Protein AF-A0A967GYX4-F1 (afdb_monomer_lite)

pLDDT: mean 85.72, std 14.95, range [30.59, 98.5]

Structure (mmCIF, N/CA/C/O backbone):
data_AF-A0A967GYX4-F1
#
_entry.id   AF-A0A967GYX4-F1
#
loop_
_atom_site.group_PDB
_atom_site.id
_atom_site.type_symbol
_atom_site.label_atom_id
_atom_site.label_alt_id
_atom_site.label_comp_id
_atom_site.label_asym_id
_atom_site.label_entity_id
_atom_site.label_seq_id
_atom_site.pdbx_PDB_ins_code
_atom_site.Cartn_x
_atom_site.Cartn_y
_atom_site.Cartn_z
_atom_site.occupancy
_atom_site.B_iso_or_equiv
_atom_site.auth_seq_id
_atom_site.auth_comp_id
_atom_site.auth_asym_id
_atom_site.auth_atom_id
_atom_site.pdbx_PDB_model_num
ATOM 1 N N . MET A 1 1 ? -7.259 -13.787 -12.737 1.00 62.53 1 MET A N 1
ATOM 2 C CA . MET A 1 1 ? -8.733 -13.722 -12.605 1.00 62.53 1 MET A CA 1
ATOM 3 C C . MET A 1 1 ? -9.130 -14.555 -11.386 1.00 62.53 1 MET A C 1
ATOM 5 O O . MET A 1 1 ? -9.395 -15.736 -11.535 1.00 62.53 1 MET A O 1
ATOM 9 N N . GLN A 1 2 ? -9.098 -13.981 -10.175 1.00 86.25 2 GLN A N 1
ATOM 10 C CA . GLN A 1 2 ? -9.304 -14.738 -8.919 1.00 86.25 2 GLN A CA 1
ATOM 11 C C . GLN A 1 2 ? -10.630 -14.433 -8.204 1.00 86.25 2 GLN A C 1
ATOM 13 O O . GLN A 1 2 ? -11.063 -15.224 -7.372 1.00 86.25 2 GLN A O 1
ATOM 18 N N . LEU A 1 3 ? -11.287 -13.314 -8.522 1.00 90.56 3 LEU A N 1
ATOM 19 C CA . LEU A 1 3 ? -12.489 -12.882 -7.803 1.00 90.56 3 LEU A CA 1
ATOM 20 C C . LEU A 1 3 ? -13.711 -13.795 -8.031 1.00 90.56 3 LEU A C 1
ATOM 22 O O . LEU A 1 3 ? -14.324 -14.167 -7.031 1.00 90.56 3 LEU A O 1
ATOM 26 N N . PRO A 1 4 ? -14.057 -14.222 -9.268 1.00 94.25 4 PRO A N 1
ATOM 27 C CA . PRO A 1 4 ? -15.225 -15.086 -9.461 1.00 94.25 4 PRO A CA 1
ATOM 28 C C . PRO A 1 4 ? -15.119 -16.441 -8.732 1.00 94.25 4 PRO A C 1
ATOM 30 O O . PRO A 1 4 ? -16.070 -16.798 -8.037 1.00 94.25 4 PRO A O 1
ATOM 33 N N . PRO A 1 5 ? -13.975 -17.164 -8.776 1.00 94.31 5 PRO A N 1
ATOM 34 C CA . PRO A 1 5 ? -13.808 -18.386 -7.986 1.00 94.31 5 PRO A CA 1
ATOM 35 C C . PRO A 1 5 ? -13.919 -18.171 -6.470 1.00 94.31 5 PRO A C 1
ATOM 37 O O . PRO A 1 5 ? -14.527 -18.988 -5.788 1.00 94.31 5 PRO A O 1
ATOM 40 N N . ALA A 1 6 ? -13.368 -17.077 -5.930 1.00 94.31 6 ALA A N 1
ATOM 41 C CA . ALA A 1 6 ? -13.443 -16.787 -4.497 1.00 94.31 6 ALA A CA 1
ATOM 42 C C . ALA A 1 6 ? -14.883 -16.489 -4.046 1.00 94.31 6 ALA A C 1
ATOM 44 O O . ALA A 1 6 ? -15.317 -16.980 -3.005 1.00 94.31 6 ALA A O 1
ATOM 45 N N . HIS A 1 7 ? -15.643 -15.747 -4.854 1.00 94.12 7 HIS A N 1
ATOM 46 C CA . HIS A 1 7 ? -17.044 -15.448 -4.569 1.00 94.12 7 HIS A CA 1
ATOM 47 C C . HIS A 1 7 ? -17.925 -16.706 -4.578 1.00 94.12 7 HIS A C 1
ATOM 49 O O . HIS A 1 7 ? -18.757 -16.877 -3.690 1.00 94.12 7 HIS A O 1
ATOM 55 N N . ALA A 1 8 ? -17.674 -17.642 -5.500 1.00 96.00 8 ALA A N 1
ATOM 56 C CA . ALA A 1 8 ? -18.405 -18.909 -5.581 1.00 96.00 8 ALA A CA 1
ATOM 57 C C . ALA A 1 8 ? -18.279 -19.791 -4.319 1.00 96.00 8 ALA A C 1
ATOM 59 O O . ALA A 1 8 ? -19.096 -20.685 -4.118 1.00 96.00 8 ALA A O 1
ATOM 60 N N . THR A 1 9 ? -17.289 -19.543 -3.452 1.00 96.88 9 THR A N 1
ATOM 61 C CA . THR A 1 9 ? -17.142 -20.274 -2.180 1.00 96.88 9 THR A CA 1
ATOM 62 C C . THR A 1 9 ? -18.158 -19.867 -1.108 1.00 96.88 9 THR A C 1
ATOM 64 O O . THR A 1 9 ? -18.281 -20.569 -0.109 1.00 96.88 9 THR A O 1
ATOM 67 N N . GLY A 1 10 ? -18.837 -18.722 -1.264 1.00 97.12 10 GLY A N 1
ATOM 68 C CA . GLY A 1 10 ? -19.744 -18.163 -0.254 1.00 97.12 10 GLY A CA 1
ATOM 69 C C . GLY A 1 10 ? -19.053 -17.532 0.965 1.00 97.12 10 GLY A C 1
ATOM 70 O O . GLY A 1 10 ? -19.734 -17.027 1.848 1.00 97.12 10 GLY A O 1
ATOM 71 N N . ASN A 1 11 ? -17.715 -17.522 1.014 1.00 96.75 11 ASN A N 1
ATOM 72 C CA . ASN A 1 11 ? -16.933 -16.961 2.125 1.00 96.75 11 ASN A CA 1
ATOM 73 C C . ASN A 1 11 ? -16.385 -15.547 1.839 1.00 96.75 11 ASN A C 1
ATOM 75 O O . ASN A 1 11 ? -15.505 -15.074 2.560 1.00 96.75 11 ASN A O 1
ATOM 79 N N . LEU A 1 12 ? -16.837 -14.898 0.761 1.00 96.00 12 LEU A N 1
ATOM 80 C CA . LEU A 1 12 ? -16.350 -13.590 0.321 1.00 96.00 12 LEU A CA 1
ATOM 81 C C . LEU A 1 12 ? -17.504 -12.602 0.157 1.00 96.00 12 LEU A C 1
ATOM 83 O O . LEU A 1 12 ? -18.286 -12.710 -0.791 1.00 96.00 12 LEU A O 1
ATOM 87 N N . ASP A 1 13 ? -17.487 -11.576 1.001 1.00 95.81 13 ASP A N 1
ATOM 88 C CA . ASP A 1 13 ? -18.273 -10.359 0.837 1.00 95.81 13 ASP A CA 1
ATOM 89 C C . ASP A 1 13 ? -17.396 -9.237 0.273 1.00 95.81 13 ASP A C 1
ATOM 91 O O . ASP A 1 13 ? -16.271 -9.011 0.728 1.00 95.81 13 ASP A O 1
ATOM 95 N N . ILE A 1 14 ? -17.919 -8.511 -0.717 1.00 95.81 14 ILE A N 1
ATOM 96 C CA . ILE A 1 14 ? -17.243 -7.360 -1.322 1.00 95.81 14 ILE A CA 1
ATOM 97 C C . ILE A 1 14 ? -18.074 -6.115 -1.048 1.00 95.81 14 ILE A C 1
ATOM 99 O O . ILE A 1 14 ? -19.216 -6.008 -1.489 1.00 95.81 14 ILE A O 1
ATOM 103 N N . VAL A 1 15 ? -17.467 -5.142 -0.370 1.00 96.00 15 VAL A N 1
ATOM 104 C CA . VAL A 1 15 ? -18.069 -3.828 -0.137 1.00 96.00 15 VAL A CA 1
ATOM 105 C C . VAL A 1 15 ? -17.349 -2.803 -1.006 1.00 96.00 15 VAL A C 1
ATOM 107 O O . VAL A 1 15 ? -16.169 -2.513 -0.813 1.00 96.00 15 VAL A O 1
ATOM 110 N N . VAL A 1 16 ? -18.063 -2.268 -1.992 1.00 97.00 16 VAL A N 1
ATOM 111 C CA . VAL A 1 16 ? -17.573 -1.203 -2.879 1.00 97.00 16 VAL A CA 1
ATOM 112 C C . VAL A 1 16 ? -17.870 0.169 -2.287 1.00 97.00 16 VAL A C 1
ATOM 114 O O . VAL A 1 16 ? -18.665 0.296 -1.362 1.00 97.00 16 VAL A O 1
ATOM 117 N N . ASN A 1 17 ? -17.223 1.214 -2.812 1.00 97.75 17 ASN A N 1
ATOM 118 C CA . ASN A 1 17 ? -17.342 2.587 -2.302 1.00 97.75 17 ASN A CA 1
ATOM 119 C C . ASN A 1 17 ? -16.952 2.748 -0.820 1.00 97.75 17 ASN A C 1
ATOM 121 O O . ASN A 1 17 ? -17.181 3.805 -0.244 1.00 97.75 17 ASN A O 1
ATOM 125 N N . ALA A 1 18 ? -16.298 1.752 -0.223 1.00 98.19 18 ALA A N 1
ATOM 126 C CA . ALA A 1 18 ? -15.795 1.794 1.140 1.00 98.19 18 ALA A CA 1
ATOM 127 C C . ALA A 1 18 ? -14.374 2.374 1.175 1.00 98.19 18 ALA A C 1
ATOM 129 O O . ALA A 1 18 ? -13.394 1.689 0.878 1.00 98.19 18 ALA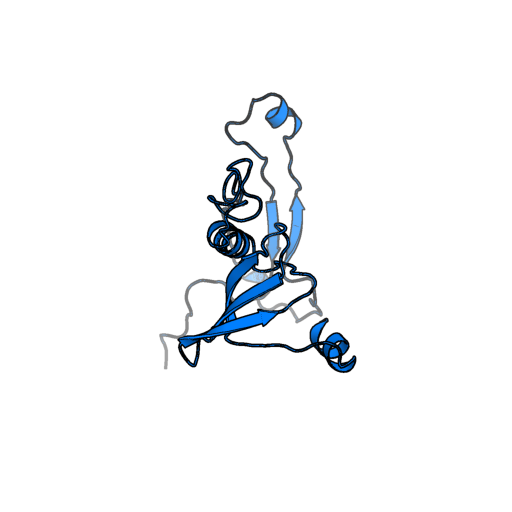 A O 1
ATOM 130 N N . HIS A 1 19 ? -14.238 3.648 1.542 1.00 97.94 19 HIS A N 1
ATOM 131 C CA . HIS A 1 19 ? -12.929 4.269 1.725 1.00 97.94 19 HIS A CA 1
ATOM 132 C C . HIS A 1 19 ? -12.404 3.975 3.134 1.00 97.94 19 HIS A C 1
ATOM 134 O O . HIS A 1 19 ? -12.752 4.667 4.092 1.00 97.94 19 HIS A O 1
ATOM 140 N N . ALA A 1 20 ? -11.573 2.939 3.272 1.00 98.19 20 ALA A N 1
ATOM 141 C CA . ALA A 1 20 ? -10.952 2.580 4.547 1.00 98.19 20 ALA A CA 1
ATOM 142 C C . ALA A 1 20 ? -10.168 3.767 5.139 1.00 98.19 20 ALA A C 1
ATOM 144 O O . ALA A 1 20 ? -9.274 4.327 4.499 1.00 98.19 20 ALA A O 1
ATOM 145 N N . ARG A 1 21 ? -10.506 4.159 6.371 1.00 98.00 21 ARG A N 1
ATOM 146 C CA . ARG A 1 21 ? -9.932 5.322 7.058 1.00 98.00 21 ARG A CA 1
ATOM 147 C C . ARG A 1 21 ? -8.841 4.912 8.041 1.00 98.00 21 ARG A C 1
ATOM 149 O O . ARG A 1 21 ? -7.761 5.502 7.999 1.00 98.00 21 ARG A O 1
ATOM 156 N N . GLU A 1 22 ? -9.129 3.925 8.888 1.00 97.94 22 GLU A N 1
ATOM 157 C CA . GLU A 1 22 ? -8.242 3.441 9.951 1.00 97.94 22 GLU A CA 1
ATOM 158 C C . GLU A 1 22 ? -8.562 1.993 10.359 1.00 97.94 22 GLU A C 1
ATOM 160 O O . GLU A 1 22 ? -9.685 1.506 10.210 1.00 97.94 22 GLU A O 1
ATOM 165 N N . VAL A 1 23 ? -7.560 1.313 10.908 1.00 98.50 23 VAL A N 1
ATOM 166 C CA . VAL A 1 23 ? -7.696 0.044 11.622 1.00 98.50 23 VAL A CA 1
ATOM 167 C C . VAL A 1 23 ? -8.044 0.348 13.075 1.00 98.50 23 VAL A C 1
ATOM 169 O O . VAL A 1 23 ? -7.353 1.111 13.748 1.00 98.50 23 VAL A O 1
ATOM 172 N N . ILE A 1 24 ? -9.097 -0.290 13.576 1.00 97.94 24 ILE A N 1
ATOM 173 C CA . ILE A 1 24 ? -9.559 -0.127 14.953 1.00 97.94 24 ILE A CA 1
ATOM 174 C C . ILE A 1 24 ? -8.710 -1.019 15.859 1.00 97.94 24 ILE A C 1
ATOM 176 O O . ILE A 1 24 ? -8.674 -2.241 15.684 1.00 97.94 24 ILE A O 1
ATOM 180 N N . ILE A 1 25 ? -8.053 -0.421 16.853 1.00 97.38 25 ILE A N 1
ATOM 181 C CA . ILE A 1 25 ? -7.161 -1.123 17.782 1.00 97.38 25 ILE A CA 1
ATOM 182 C C . ILE A 1 25 ? -7.824 -1.270 19.151 1.00 97.38 25 ILE A C 1
ATOM 184 O O . ILE A 1 25 ? -8.276 -0.292 19.744 1.00 97.38 25 ILE A O 1
ATOM 188 N N . GLY A 1 26 ? -7.871 -2.505 19.644 1.00 94.25 26 GLY A N 1
ATOM 189 C CA . GLY A 1 26 ? -8.370 -2.839 20.971 1.00 94.25 26 GLY A CA 1
ATOM 190 C C . GLY A 1 26 ? -7.406 -2.435 22.095 1.00 94.25 26 GLY A C 1
ATOM 191 O O . GLY A 1 26 ? -6.247 -2.090 21.844 1.00 94.25 26 GLY A O 1
ATOM 192 N N . PRO A 1 27 ? -7.857 -2.506 23.358 1.00 91.44 27 PRO A N 1
ATOM 193 C CA . PRO A 1 27 ? -7.046 -2.139 24.523 1.00 91.44 27 PRO A CA 1
ATOM 194 C C . PRO A 1 27 ? -5.809 -3.032 24.716 1.00 91.44 27 PRO A C 1
ATOM 196 O O . PRO A 1 27 ? -4.819 -2.595 25.294 1.00 91.44 27 PRO A O 1
ATOM 199 N N . ASP A 1 28 ? -5.825 -4.258 24.190 1.00 92.06 28 ASP A N 1
ATOM 200 C CA . ASP A 1 28 ? -4.684 -5.184 24.182 1.00 92.06 28 ASP A CA 1
ATOM 201 C C . ASP A 1 28 ? -3.648 -4.863 23.079 1.00 92.06 28 ASP A C 1
ATOM 203 O O . ASP A 1 28 ? -2.586 -5.488 22.990 1.00 92.06 28 ASP A O 1
ATOM 207 N N . GLY A 1 29 ? -3.930 -3.862 22.240 1.00 91.75 29 GLY A N 1
ATOM 208 C CA . GLY A 1 29 ? -3.103 -3.469 21.106 1.00 91.75 29 GLY A CA 1
ATOM 209 C C . GLY A 1 29 ? -3.312 -4.321 19.854 1.00 91.75 29 GLY A C 1
ATOM 210 O O . GLY A 1 29 ? -2.523 -4.189 18.919 1.00 91.75 29 GLY A O 1
ATOM 211 N N . ARG A 1 30 ? -4.335 -5.185 19.808 1.00 95.44 30 ARG A N 1
ATOM 212 C CA . ARG A 1 30 ? -4.665 -5.979 18.616 1.00 95.44 30 ARG A CA 1
ATOM 213 C C . ARG A 1 30 ? -5.664 -5.263 17.714 1.00 95.44 30 ARG A C 1
ATOM 215 O O . ARG A 1 30 ? -6.501 -4.490 18.174 1.00 95.44 30 ARG A O 1
ATOM 222 N N . ALA A 1 31 ? -5.593 -5.541 16.414 1.00 97.31 31 ALA A N 1
ATOM 223 C CA . ALA A 1 31 ? -6.608 -5.093 15.468 1.00 97.31 31 ALA A CA 1
ATOM 224 C C . ALA A 1 31 ? -7.941 -5.806 15.744 1.00 97.31 31 ALA A C 1
ATOM 226 O O . ALA A 1 31 ? -7.973 -7.018 15.936 1.00 97.31 31 ALA A O 1
ATOM 227 N N . THR A 1 32 ? -9.031 -5.045 15.752 1.00 97.75 32 THR A N 1
ATOM 228 C CA . THR A 1 32 ? -10.394 -5.538 16.038 1.00 97.75 32 THR A CA 1
ATOM 229 C C . THR A 1 32 ? -11.378 -5.251 14.907 1.00 97.75 32 THR A C 1
ATOM 231 O O . THR A 1 32 ? -12.524 -5.706 14.937 1.00 97.75 32 THR A O 1
ATOM 234 N N . GLY A 1 33 ? -10.948 -4.496 13.897 1.00 98.19 33 GLY A N 1
ATOM 235 C CA . GLY A 1 33 ? -11.786 -4.111 12.777 1.00 98.19 33 GLY A CA 1
ATOM 236 C C . GLY A 1 33 ? -11.197 -2.980 11.948 1.00 98.19 33 GLY A C 1
ATOM 237 O O . GLY A 1 33 ? -10.056 -2.565 12.152 1.00 98.19 33 GLY A O 1
ATOM 238 N N . VAL A 1 34 ? -12.008 -2.471 11.030 1.00 98.50 34 VAL A N 1
ATOM 239 C CA . VAL A 1 34 ? -11.700 -1.329 10.165 1.00 98.50 34 VAL A CA 1
ATOM 240 C C . VAL A 1 34 ? -12.862 -0.347 10.232 1.00 98.50 34 VAL A C 1
ATOM 242 O O . VAL A 1 34 ? -14.026 -0.753 10.231 1.00 98.50 34 VAL A O 1
ATOM 245 N N . LEU A 1 35 ? -12.540 0.940 10.286 1.00 98.31 35 LEU A N 1
ATOM 246 C CA . LEU A 1 35 ? -13.488 2.023 10.067 1.00 98.31 35 LEU A CA 1
ATOM 247 C C . LEU A 1 35 ? -13.310 2.535 8.638 1.00 98.31 35 LEU A C 1
ATOM 249 O O . LEU A 1 35 ? -12.187 2.820 8.211 1.00 98.31 35 LEU A O 1
ATOM 253 N N . TYR A 1 36 ? -14.404 2.647 7.892 1.00 98.44 36 TYR A N 1
ATOM 254 C CA . TYR A 1 36 ? -14.404 3.182 6.534 1.00 98.44 36 TYR A CA 1
ATOM 255 C C . TYR A 1 36 ? -15.478 4.256 6.362 1.00 98.44 36 TYR A C 1
ATOM 257 O O . TYR A 1 36 ? -16.446 4.309 7.115 1.00 98.44 36 TYR A O 1
ATOM 265 N N . ILE A 1 37 ? -15.289 5.117 5.365 1.00 98.44 37 ILE A N 1
ATOM 266 C CA . ILE A 1 37 ? -16.294 6.085 4.924 1.00 98.44 37 ILE A CA 1
ATOM 267 C C . ILE A 1 37 ? -16.969 5.529 3.676 1.00 98.44 37 ILE A C 1
ATOM 269 O O . ILE A 1 37 ? -16.295 5.275 2.673 1.00 98.44 37 ILE A O 1
ATOM 273 N N . ASP A 1 38 ? -18.281 5.338 3.723 1.00 98.19 38 ASP A N 1
ATOM 274 C CA . ASP A 1 38 ? -19.070 5.042 2.531 1.00 98.19 38 ASP A CA 1
ATOM 275 C C . ASP A 1 38 ? -19.065 6.286 1.631 1.00 98.19 38 ASP A C 1
ATOM 277 O O . ASP A 1 38 ? -19.536 7.356 2.011 1.00 98.19 38 ASP A O 1
ATOM 281 N N . LYS A 1 39 ? -18.504 6.179 0.426 1.00 98.06 39 LYS A N 1
ATOM 282 C CA . LYS A 1 39 ? -18.361 7.307 -0.505 1.00 98.06 39 LYS A CA 1
ATOM 283 C C . LYS A 1 39 ? -19.687 7.762 -1.117 1.00 98.06 39 LYS A C 1
ATOM 285 O O . LYS A 1 39 ? -19.752 8.887 -1.609 1.00 98.06 39 LYS A O 1
ATOM 290 N N . THR A 1 40 ? -20.717 6.923 -1.099 1.00 98.00 40 THR A N 1
ATOM 291 C CA . THR A 1 40 ? -22.056 7.246 -1.592 1.00 98.00 40 THR A CA 1
ATOM 292 C C . THR A 1 40 ? -22.843 7.999 -0.527 1.00 98.00 40 THR A C 1
ATOM 294 O O . THR A 1 40 ? -23.392 9.064 -0.806 1.00 98.00 40 THR A O 1
ATOM 297 N N . THR A 1 41 ? -22.871 7.484 0.704 1.00 97.94 41 THR A N 1
ATOM 298 C CA . THR A 1 41 ? -23.672 8.072 1.795 1.00 97.94 41 THR A CA 1
ATOM 299 C C . THR A 1 41 ? -22.907 9.084 2.649 1.00 97.94 41 THR A C 1
ATOM 301 O O . THR A 1 41 ? -23.524 9.862 3.376 1.00 97.94 41 THR A O 1
ATOM 304 N N . ARG A 1 42 ? -21.571 9.095 2.553 1.00 97.06 42 ARG A N 1
ATOM 305 C CA . ARG A 1 42 ? -20.622 9.856 3.389 1.00 97.06 42 ARG A CA 1
ATOM 306 C C . ARG A 1 42 ? -20.659 9.496 4.876 1.00 97.06 42 ARG A C 1
ATOM 308 O O . ARG A 1 42 ? -20.143 10.253 5.695 1.00 97.06 42 ARG A O 1
ATOM 315 N N . LYS A 1 43 ? -21.264 8.362 5.233 1.00 98.06 43 LYS A N 1
ATOM 316 C CA . LYS A 1 43 ? -21.344 7.888 6.618 1.00 98.06 43 LYS A CA 1
ATOM 317 C C . LYS A 1 43 ? -20.118 7.070 6.999 1.00 98.06 43 LYS A C 1
ATOM 319 O O . LYS A 1 43 ? -19.474 6.460 6.146 1.00 98.06 43 LYS A O 1
ATOM 324 N N . GLU A 1 44 ? -19.809 7.075 8.292 1.00 97.94 44 GLU A N 1
ATOM 325 C CA . GLU A 1 44 ? -18.803 6.183 8.858 1.00 97.94 44 GLU A CA 1
ATOM 326 C C . GLU A 1 44 ? -19.420 4.827 9.166 1.00 97.94 44 GLU A C 1
ATOM 328 O O . GLU A 1 44 ? -20.456 4.743 9.823 1.00 97.94 44 GLU A O 1
ATOM 333 N N . GLU A 1 45 ? -18.729 3.776 8.759 1.00 98.12 45 GLU A N 1
ATOM 334 C CA . GLU A 1 45 ? -19.128 2.398 8.983 1.00 98.12 45 GLU A CA 1
ATOM 335 C C . GLU A 1 45 ? -17.979 1.632 9.640 1.00 98.12 45 GLU A C 1
ATOM 337 O O . GLU A 1 45 ? -16.795 1.900 9.402 1.00 98.12 45 GLU A O 1
ATOM 342 N N . ARG A 1 46 ? -18.322 0.670 10.503 1.00 98.00 46 ARG A N 1
ATOM 343 C CA . ARG A 1 46 ? -17.348 -0.128 11.260 1.00 98.00 46 ARG A CA 1
ATOM 344 C C . ARG A 1 46 ? -17.557 -1.607 11.000 1.00 98.00 46 ARG A C 1
ATOM 346 O O . ARG A 1 46 ? -18.608 -2.156 11.316 1.00 98.00 46 ARG A O 1
ATOM 353 N N . VAL A 1 47 ? -16.511 -2.270 10.523 1.00 97.69 47 VAL A N 1
ATOM 354 C CA . VAL A 1 47 ? -16.505 -3.719 10.304 1.00 97.69 47 VAL A CA 1
ATOM 355 C C . VAL A 1 47 ? -15.617 -4.362 11.353 1.00 97.69 47 VAL A C 1
ATOM 357 O O . VAL A 1 47 ? -14.430 -4.053 11.437 1.00 97.69 47 VAL A O 1
ATOM 360 N N . LYS A 1 48 ? -16.188 -5.256 12.163 1.00 98.06 48 LYS A N 1
ATOM 361 C CA . LYS A 1 48 ? -15.424 -6.053 13.129 1.00 98.06 48 LYS A CA 1
ATOM 362 C C . LYS A 1 48 ? -14.728 -7.200 12.412 1.00 98.06 48 LYS A C 1
ATOM 364 O O . LYS A 1 48 ? -15.328 -7.854 11.565 1.00 98.06 48 LYS A O 1
ATOM 369 N N . ALA A 1 49 ? -13.491 -7.478 12.796 1.00 97.25 49 ALA A N 1
ATOM 370 C CA . ALA A 1 49 ? -12.722 -8.574 12.230 1.00 97.25 49 ALA A CA 1
ATOM 371 C C . ALA A 1 49 ? -11.802 -9.198 13.282 1.00 97.25 49 ALA A C 1
ATOM 373 O O . ALA A 1 49 ? -11.304 -8.515 14.176 1.00 97.25 49 ALA A O 1
ATOM 374 N N . LYS A 1 50 ? -11.559 -10.507 13.158 1.00 97.12 50 LYS A N 1
ATOM 375 C CA . LYS A 1 50 ? -10.577 -11.230 13.989 1.00 97.12 50 LYS A CA 1
ATOM 376 C C . LYS A 1 50 ? -9.135 -10.980 13.532 1.00 97.12 50 LYS A C 1
ATOM 378 O O . LYS A 1 50 ? -8.208 -11.117 14.320 1.00 97.12 50 LYS A O 1
AT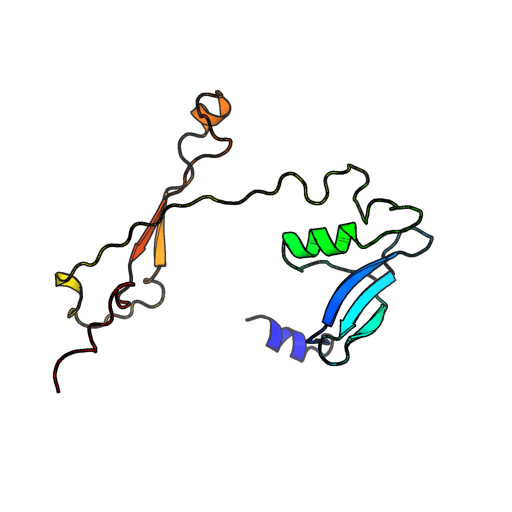OM 383 N N . ALA A 1 51 ? -8.962 -10.638 12.259 1.00 97.00 51 ALA A N 1
ATOM 384 C CA . ALA A 1 51 ? -7.697 -10.284 11.636 1.00 97.00 51 ALA A CA 1
ATOM 385 C C . ALA A 1 51 ? -7.956 -9.225 10.558 1.00 97.00 51 ALA A C 1
ATOM 387 O O . ALA A 1 51 ? -9.023 -9.215 9.946 1.00 97.00 51 ALA A O 1
ATOM 388 N N . VAL A 1 52 ? -6.982 -8.345 10.327 1.00 97.94 52 VAL A N 1
ATOM 389 C CA . VAL A 1 52 ? -7.049 -7.293 9.306 1.00 97.94 52 VAL A CA 1
ATOM 390 C C . VAL A 1 52 ? -5.796 -7.378 8.445 1.00 97.94 52 VAL A C 1
ATOM 392 O O . VAL A 1 52 ? -4.686 -7.384 8.972 1.00 97.94 52 VAL A O 1
ATOM 395 N N . VAL A 1 53 ? -5.982 -7.426 7.126 1.00 97.94 53 VAL A N 1
ATOM 396 C CA . VAL A 1 53 ? -4.903 -7.389 6.134 1.00 97.94 53 VAL A CA 1
ATOM 397 C C . VAL A 1 53 ? -5.037 -6.091 5.344 1.00 97.94 53 VAL A C 1
ATOM 399 O O . VAL A 1 53 ? -6.067 -5.854 4.716 1.00 97.94 53 VAL A O 1
ATOM 402 N N . LEU A 1 54 ? -4.010 -5.241 5.381 1.00 97.75 54 LEU A N 1
ATOM 403 C CA . LEU A 1 54 ? -3.962 -4.025 4.570 1.00 97.75 54 LEU A CA 1
ATOM 404 C C . LEU A 1 54 ? -3.320 -4.340 3.218 1.00 97.75 54 LEU A C 1
ATOM 406 O O . LEU A 1 54 ? -2.135 -4.649 3.143 1.00 97.75 54 LEU A O 1
ATOM 410 N N . ALA A 1 55 ? -4.118 -4.246 2.156 1.00 96.94 55 ALA A N 1
ATOM 411 C CA . ALA A 1 55 ? -3.697 -4.439 0.769 1.00 96.94 55 ALA A CA 1
ATOM 412 C C . ALA A 1 55 ? -4.127 -3.236 -0.092 1.00 96.94 55 ALA A C 1
ATOM 414 O O . ALA A 1 55 ? -4.716 -3.391 -1.157 1.00 96.94 55 ALA A O 1
ATOM 415 N N . ALA A 1 56 ? -3.887 -2.019 0.406 1.00 96.50 56 ALA A N 1
ATOM 416 C CA . ALA A 1 56 ? -4.450 -0.787 -0.151 1.00 96.50 56 ALA A CA 1
ATOM 417 C C . ALA A 1 56 ? -3.538 -0.073 -1.169 1.00 96.50 56 ALA A C 1
ATOM 419 O O . ALA A 1 56 ? -3.844 1.045 -1.553 1.00 96.50 56 ALA A O 1
ATOM 420 N N . SER A 1 57 ? -2.441 -0.696 -1.623 1.00 95.62 57 SER A N 1
ATOM 421 C CA . SER A 1 57 ? -1.268 -0.035 -2.238 1.00 95.62 57 SER A CA 1
ATOM 422 C C . SER A 1 57 ? -0.348 0.642 -1.210 1.00 95.62 57 SER A C 1
ATOM 424 O O . SER A 1 57 ? -0.694 0.768 -0.033 1.00 95.62 57 SER A O 1
ATOM 426 N N . SER A 1 58 ? 0.856 1.029 -1.642 1.00 93.69 58 SER A N 1
ATOM 427 C CA . SER A 1 58 ? 1.939 1.547 -0.796 1.00 93.69 58 SER A CA 1
ATOM 428 C C . SER A 1 58 ? 1.538 2.824 -0.050 1.00 93.69 58 SER A C 1
ATOM 430 O O . SER A 1 58 ? 1.593 2.859 1.180 1.00 93.69 58 SER A O 1
ATOM 432 N N . GLY A 1 59 ? 1.074 3.848 -0.771 1.00 95.94 59 GLY A N 1
ATOM 433 C CA . GLY A 1 59 ? 0.699 5.142 -0.188 1.00 95.94 59 GLY A CA 1
ATOM 434 C C . GLY A 1 59 ? -0.506 5.060 0.753 1.00 95.94 59 GLY A C 1
ATOM 435 O O . GLY A 1 59 ? -0.462 5.553 1.879 1.00 95.94 59 GLY A O 1
ATOM 436 N N . GLU A 1 60 ? -1.571 4.382 0.334 1.00 97.81 60 GLU A N 1
ATOM 437 C CA . GLU A 1 60 ? -2.801 4.300 1.129 1.00 97.81 60 GLU A CA 1
ATOM 438 C C . GLU A 1 60 ? -2.654 3.391 2.351 1.00 97.81 60 GLU A C 1
ATOM 440 O O . GLU A 1 60 ? -3.200 3.701 3.409 1.00 97.81 60 GLU A O 1
ATOM 445 N N . THR A 1 61 ? -1.864 2.315 2.265 1.00 98.19 61 THR A N 1
ATOM 446 C CA . THR A 1 61 ? -1.532 1.502 3.447 1.00 98.19 61 THR A CA 1
ATOM 447 C C . THR A 1 61 ? -0.811 2.351 4.492 1.00 98.19 61 THR A C 1
ATOM 449 O O . THR A 1 61 ? -1.195 2.333 5.661 1.00 98.19 61 THR A O 1
ATOM 452 N N . VAL A 1 62 ? 0.169 3.162 4.072 1.00 98.00 62 VAL A N 1
ATOM 453 C CA . VAL A 1 62 ? 0.862 4.117 4.951 1.00 98.00 62 VAL A CA 1
ATOM 454 C C . VAL A 1 62 ? -0.124 5.110 5.569 1.00 98.00 62 VAL A C 1
ATOM 456 O O . VAL A 1 62 ? -0.118 5.284 6.788 1.00 98.00 62 VAL A O 1
ATOM 459 N N . ARG A 1 63 ? -1.009 5.721 4.769 1.00 98.06 63 ARG A N 1
ATOM 460 C CA . ARG A 1 63 ? -2.031 6.658 5.264 1.00 98.06 63 ARG A CA 1
ATOM 461 C C . ARG A 1 63 ? -2.922 6.012 6.326 1.00 98.06 63 ARG A C 1
ATOM 463 O O . ARG A 1 63 ? -3.120 6.591 7.392 1.00 98.06 63 ARG A O 1
ATOM 470 N N . ILE A 1 64 ? -3.447 4.817 6.054 1.00 98.50 64 ILE A N 1
ATOM 471 C CA . ILE A 1 64 ? -4.298 4.073 6.990 1.00 98.50 64 ILE A CA 1
ATOM 472 C C . ILE A 1 64 ? -3.527 3.779 8.278 1.00 98.50 64 ILE A C 1
ATOM 474 O O . ILE A 1 64 ? -4.039 4.050 9.363 1.00 98.50 64 ILE A O 1
ATOM 478 N N . MET A 1 65 ? -2.290 3.284 8.192 1.00 98.25 65 MET A N 1
ATOM 479 C CA . MET A 1 65 ? -1.466 2.990 9.369 1.00 98.25 65 MET A CA 1
ATOM 480 C C . MET A 1 65 ? -1.199 4.235 10.222 1.00 98.25 65 MET A C 1
ATOM 482 O O . MET A 1 65 ? -1.374 4.185 11.438 1.00 98.25 65 MET A O 1
ATOM 486 N N . LEU A 1 66 ? -0.844 5.365 9.603 1.00 98.19 66 LEU A N 1
ATOM 487 C CA . LEU A 1 66 ? -0.583 6.626 10.310 1.00 98.19 66 LEU A CA 1
ATOM 488 C C . LEU A 1 66 ? -1.845 7.228 10.949 1.00 98.19 66 LEU A C 1
ATOM 490 O O . LEU A 1 66 ? -1.762 7.834 12.020 1.00 98.19 66 LEU A O 1
ATOM 494 N N . ASN A 1 67 ? -3.010 7.028 10.329 1.00 98.06 67 ASN A N 1
ATOM 495 C CA . ASN A 1 67 ? -4.302 7.418 10.895 1.00 98.06 67 ASN A CA 1
ATOM 496 C C . ASN A 1 67 ? -4.738 6.511 12.057 1.00 98.06 67 ASN A C 1
ATOM 498 O O . ASN A 1 67 ? -5.433 6.968 12.958 1.00 98.06 67 ASN A O 1
ATOM 502 N N . SER A 1 68 ? -4.308 5.246 12.063 1.00 98.19 68 SER A N 1
ATOM 503 C CA . SER A 1 68 ? -4.712 4.227 13.041 1.00 98.19 68 SER A CA 1
ATOM 504 C C . SER A 1 68 ? -3.995 4.407 14.380 1.00 98.19 68 SER A C 1
ATOM 506 O O . SER A 1 68 ? -2.999 3.738 14.662 1.00 98.19 68 SER A O 1
ATOM 508 N N . LYS A 1 69 ? -4.480 5.332 15.211 1.00 96.19 69 LYS A N 1
ATOM 509 C CA . LYS A 1 69 ? -3.869 5.674 16.504 1.00 96.19 69 LYS A CA 1
ATOM 510 C C . LYS A 1 69 ? -4.571 5.005 17.682 1.00 96.19 69 LYS A C 1
ATOM 512 O O . LYS A 1 69 ? -5.776 4.782 17.676 1.00 96.19 69 LYS A O 1
ATOM 517 N N . SER A 1 70 ? -3.806 4.718 18.729 1.00 94.50 70 SER A N 1
ATOM 518 C CA . SER A 1 70 ? -4.319 4.241 20.019 1.00 94.50 70 SER A CA 1
ATOM 519 C C . SER A 1 70 ? -3.374 4.649 21.148 1.00 94.50 70 SER A C 1
ATOM 521 O O . SER A 1 70 ? -2.293 5.172 20.885 1.00 94.50 70 SER A O 1
ATOM 523 N N . GLY A 1 71 ? -3.731 4.363 22.405 1.00 92.19 71 GLY A N 1
ATOM 524 C CA . GLY A 1 71 ? -2.828 4.603 23.540 1.00 92.19 71 GLY A CA 1
ATOM 525 C C . GLY A 1 71 ? -1.465 3.908 23.392 1.00 92.19 71 GLY A C 1
ATOM 526 O O . GLY A 1 71 ? -0.448 4.460 23.796 1.00 92.19 71 GLY A O 1
ATOM 527 N N . ARG A 1 72 ? -1.423 2.733 22.744 1.00 92.25 72 ARG A N 1
ATOM 528 C CA . ARG A 1 72 ? -0.177 2.000 22.448 1.00 92.25 72 ARG A CA 1
ATOM 529 C C . ARG A 1 72 ? 0.532 2.503 21.186 1.00 92.25 72 ARG A C 1
ATOM 531 O O . ARG A 1 72 ? 1.741 2.338 21.055 1.00 92.25 72 ARG A O 1
ATOM 538 N N . PHE A 1 73 ? -0.212 3.100 20.259 1.00 95.62 73 PHE A N 1
ATOM 539 C CA . PHE A 1 73 ? 0.277 3.569 18.963 1.00 95.62 73 PHE A CA 1
ATOM 540 C C . PHE A 1 73 ? -0.056 5.058 18.755 1.00 95.62 73 PHE A C 1
ATOM 542 O O . PHE A 1 73 ? -0.824 5.394 17.850 1.00 95.62 73 PHE A O 1
ATOM 549 N N . PRO A 1 74 ? 0.491 5.981 19.571 1.00 95.06 74 PRO A N 1
ATOM 550 C CA . PRO A 1 74 ? 0.135 7.405 19.500 1.00 95.06 74 PRO A CA 1
ATOM 551 C C . PRO A 1 74 ? 0.515 8.050 18.156 1.00 95.06 74 PRO A C 1
ATOM 553 O O . PRO A 1 74 ? -0.135 8.992 17.700 1.00 95.06 74 PRO A O 1
ATOM 556 N N . ASN A 1 75 ? 1.529 7.495 17.485 1.00 97.06 75 ASN A N 1
ATOM 557 C CA . ASN A 1 75 ? 2.060 7.977 16.208 1.00 97.06 75 ASN A CA 1
ATOM 558 C C . ASN A 1 75 ? 1.625 7.117 15.006 1.00 97.06 75 ASN A C 1
ATOM 560 O O . ASN A 1 75 ? 2.240 7.200 13.943 1.00 97.06 75 ASN A O 1
ATOM 564 N N . GLY A 1 76 ? 0.588 6.292 15.172 1.00 97.25 76 GLY A N 1
ATOM 565 C CA . GLY A 1 76 ? 0.078 5.385 14.144 1.00 97.25 76 GLY A CA 1
ATOM 566 C C . GLY A 1 76 ? 0.500 3.929 14.349 1.00 97.25 76 GLY A C 1
ATOM 567 O O . GLY A 1 76 ? 1.519 3.624 14.981 1.00 97.25 76 GLY A O 1
ATOM 568 N N . LEU A 1 77 ? -0.313 3.019 13.820 1.00 97.38 77 LEU A N 1
ATOM 569 C CA . LEU A 1 77 ? -0.161 1.576 13.949 1.00 97.38 77 LEU A CA 1
ATOM 570 C C . LEU A 1 77 ? 1.184 1.116 13.381 1.00 97.38 77 LEU A C 1
ATOM 572 O O . LEU A 1 77 ? 1.561 1.486 12.273 1.00 97.38 77 LEU A O 1
ATOM 576 N N . ALA A 1 78 ? 1.889 0.288 14.157 1.00 95.00 78 ALA A N 1
ATOM 577 C CA . ALA A 1 78 ? 3.217 -0.240 13.836 1.00 95.00 78 ALA A CA 1
ATOM 578 C C . ALA A 1 78 ? 4.285 0.832 13.519 1.00 95.00 78 ALA A C 1
ATOM 580 O O . ALA A 1 78 ? 5.324 0.520 12.945 1.00 95.00 78 ALA A O 1
ATOM 581 N N . ASN A 1 79 ? 4.075 2.081 13.950 1.00 97.25 79 ASN A N 1
ATOM 582 C CA . ASN A 1 79 ? 5.016 3.181 13.745 1.00 97.25 79 ASN A CA 1
ATOM 583 C C . ASN A 1 79 ? 5.928 3.439 14.959 1.00 97.25 79 ASN A C 1
ATOM 585 O O . ASN A 1 79 ? 6.294 4.578 15.243 1.00 97.25 79 ASN A O 1
ATOM 589 N N . SER A 1 80 ? 6.296 2.398 15.712 1.00 95.56 80 SER A N 1
ATOM 590 C CA . SER A 1 80 ? 7.194 2.542 16.870 1.00 95.56 80 SER A CA 1
ATOM 591 C C . SER A 1 80 ? 8.612 2.965 16.474 1.00 95.56 80 SER A C 1
ATOM 593 O O . SER A 1 80 ? 9.281 3.641 17.245 1.00 95.56 80 SER A O 1
ATOM 595 N N . SER A 1 81 ? 9.058 2.602 15.268 1.00 96.69 81 SER A N 1
ATOM 596 C CA . SER A 1 81 ? 10.349 3.010 14.704 1.00 96.69 81 SER A CA 1
ATOM 597 C C . SER A 1 81 ? 10.327 4.400 14.058 1.00 96.69 81 SER A C 1
ATOM 599 O O . SER A 1 81 ? 11.378 4.911 13.683 1.00 96.69 81 SER A O 1
ATOM 601 N N . GLY A 1 82 ? 9.147 5.004 13.873 1.00 96.94 82 GLY A N 1
ATOM 602 C CA . GLY A 1 82 ? 8.990 6.255 13.123 1.00 96.94 82 GLY A CA 1
ATOM 603 C C . GLY A 1 82 ? 9.193 6.121 11.607 1.00 96.94 82 GLY A C 1
ATOM 604 O O . GLY A 1 82 ? 9.257 7.136 10.911 1.00 96.94 82 GLY A O 1
ATOM 605 N N . LEU A 1 83 ? 9.314 4.894 11.085 1.00 97.50 83 LEU A N 1
ATOM 606 C CA . LEU A 1 83 ? 9.655 4.643 9.681 1.00 97.50 83 LEU A CA 1
ATOM 607 C C . LEU A 1 83 ? 8.446 4.471 8.756 1.00 97.50 83 LEU A C 1
ATOM 609 O O . LEU A 1 83 ? 8.626 4.392 7.541 1.00 97.50 83 LEU A O 1
ATOM 613 N N . VAL A 1 84 ? 7.219 4.410 9.279 1.00 97.75 84 VAL A N 1
ATOM 614 C CA . VAL A 1 84 ? 6.027 4.284 8.428 1.00 97.75 84 VAL A CA 1
ATOM 615 C C . VAL A 1 84 ? 5.928 5.516 7.521 1.00 97.75 84 VAL A C 1
ATOM 617 O O . VAL A 1 84 ? 5.916 6.652 7.991 1.00 97.75 84 VAL A O 1
ATOM 620 N N . GLY A 1 85 ? 5.888 5.287 6.205 1.00 96.12 85 GLY A N 1
ATOM 621 C CA . GLY A 1 85 ? 5.908 6.352 5.195 1.00 96.12 85 GLY A CA 1
ATOM 622 C C . GLY A 1 85 ? 7.286 6.958 4.913 1.00 96.12 85 GLY A C 1
ATOM 623 O O . GLY A 1 85 ? 7.372 7.976 4.229 1.00 96.12 85 GLY A O 1
ATOM 624 N N . LYS A 1 86 ? 8.367 6.367 5.431 1.00 96.00 86 LYS A N 1
ATOM 625 C CA . LYS A 1 86 ? 9.753 6.740 5.118 1.00 96.00 86 LYS A CA 1
ATOM 626 C C . LYS A 1 86 ? 10.367 5.746 4.135 1.00 96.00 86 LYS A C 1
ATOM 628 O O . LYS A 1 86 ? 9.860 4.641 3.965 1.00 96.00 86 LYS A O 1
ATOM 633 N N . TYR A 1 87 ? 11.464 6.159 3.497 1.00 92.8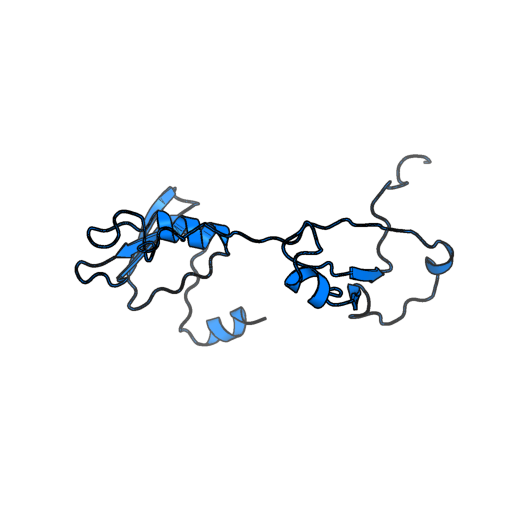8 87 TYR A N 1
ATOM 634 C CA . TYR A 1 87 ? 12.191 5.358 2.502 1.00 92.88 87 TYR A CA 1
ATOM 635 C C . TYR A 1 87 ? 11.310 4.894 1.336 1.00 92.88 87 TYR A C 1
ATOM 637 O O . TYR A 1 87 ? 11.446 3.774 0.843 1.00 92.88 87 TYR A O 1
ATOM 645 N N . ILE A 1 88 ? 10.392 5.767 0.905 1.00 89.88 88 ILE A N 1
ATOM 646 C CA . ILE A 1 88 ? 9.621 5.551 -0.318 1.00 89.88 88 ILE A CA 1
ATOM 647 C C . ILE A 1 88 ? 10.613 5.465 -1.476 1.00 89.88 88 ILE A C 1
ATOM 649 O O . ILE A 1 88 ? 11.513 6.296 -1.599 1.00 89.88 88 ILE A O 1
ATOM 653 N N . MET A 1 89 ? 10.447 4.438 -2.296 1.00 87.75 89 MET A N 1
ATOM 654 C CA . MET A 1 89 ? 11.241 4.215 -3.492 1.00 87.75 89 MET A CA 1
ATOM 655 C C . MET A 1 89 ? 10.301 4.127 -4.679 1.00 87.75 89 MET A C 1
ATOM 657 O O . MET A 1 89 ? 9.239 3.512 -4.589 1.00 87.75 89 MET A O 1
ATOM 661 N N . ASP A 1 90 ? 10.740 4.716 -5.777 1.00 85.75 90 ASP A N 1
ATOM 662 C CA . ASP A 1 90 ? 10.118 4.598 -7.082 1.00 85.75 90 ASP A CA 1
ATOM 663 C C . ASP A 1 90 ? 11.221 4.439 -8.131 1.00 85.75 90 ASP A C 1
ATOM 665 O O . ASP A 1 90 ? 12.403 4.665 -7.842 1.00 85.75 90 ASP A O 1
ATOM 669 N N . THR A 1 91 ? 10.844 4.034 -9.337 1.00 82.44 91 THR A N 1
ATOM 670 C CA . THR A 1 91 ? 11.748 4.020 -10.484 1.00 82.44 91 THR A CA 1
ATOM 671 C C . THR A 1 91 ? 11.524 5.292 -11.282 1.00 82.44 91 THR A C 1
ATOM 673 O O . THR A 1 91 ? 10.457 5.499 -11.849 1.00 82.44 91 THR A O 1
ATOM 676 N N . VAL A 1 92 ? 12.542 6.146 -11.348 1.00 81.88 92 VAL A N 1
ATOM 677 C CA . VAL A 1 92 ? 12.544 7.253 -12.306 1.00 81.88 92 VAL A CA 1
ATOM 678 C C . VAL A 1 92 ? 12.917 6.707 -13.680 1.00 81.88 92 VAL A C 1
ATOM 680 O O . VAL A 1 92 ? 13.869 5.938 -13.807 1.00 81.88 92 VAL A O 1
ATOM 683 N N . GLY A 1 93 ? 12.150 7.080 -14.699 1.00 80.88 93 GLY A N 1
ATOM 684 C CA . GLY A 1 93 ? 12.312 6.565 -16.053 1.00 80.88 93 GLY A CA 1
ATOM 685 C C . GLY A 1 93 ? 12.294 7.675 -17.091 1.00 80.88 93 GLY A C 1
ATOM 686 O O . GLY A 1 93 ? 11.716 8.741 -16.881 1.00 80.88 93 GLY A O 1
ATOM 687 N N . VAL A 1 94 ? 12.926 7.393 -18.224 1.00 84.06 94 VAL A N 1
ATOM 688 C CA . VAL A 1 94 ? 12.764 8.134 -19.472 1.00 84.06 94 VAL A CA 1
ATOM 689 C C . VAL A 1 94 ? 12.241 7.157 -20.513 1.00 84.06 94 VAL A C 1
ATOM 691 O O . VAL A 1 94 ? 12.655 5.998 -20.539 1.00 84.06 94 VAL A O 1
ATOM 694 N N . GLU A 1 95 ? 11.335 7.625 -21.357 1.00 84.62 95 GLU A N 1
ATOM 695 C CA . GLU A 1 95 ? 10.776 6.844 -22.453 1.00 84.62 95 GLU A CA 1
ATOM 696 C C . GLU A 1 95 ? 11.174 7.489 -23.782 1.00 84.62 95 GLU A C 1
ATOM 698 O O . GLU A 1 95 ? 11.130 8.713 -23.931 1.00 84.62 95 GLU A O 1
ATOM 703 N N . LEU A 1 96 ? 11.591 6.656 -24.736 1.00 85.12 96 LEU A N 1
ATOM 704 C CA . LEU A 1 96 ? 11.833 7.044 -26.119 1.00 85.12 96 LEU A CA 1
ATOM 705 C C . LEU A 1 96 ? 11.007 6.123 -27.012 1.00 85.12 96 LEU A C 1
ATOM 707 O O . LEU A 1 96 ? 11.217 4.912 -27.019 1.00 85.12 96 LEU A O 1
ATOM 711 N N . GLU A 1 97 ? 10.104 6.709 -27.790 1.00 83.75 97 GLU A N 1
ATOM 712 C CA . GLU A 1 97 ? 9.307 5.994 -28.784 1.00 83.75 97 GLU A CA 1
ATOM 713 C C . GLU A 1 97 ? 9.800 6.320 -30.204 1.00 83.75 97 GLU A C 1
ATOM 715 O O . GLU A 1 97 ? 10.310 7.411 -30.473 1.00 83.75 97 GLU A O 1
ATOM 720 N N . GLY A 1 98 ? 9.629 5.375 -31.132 1.00 84.38 98 GLY A N 1
ATOM 721 C CA . GLY A 1 98 ? 9.938 5.553 -32.550 1.00 84.38 98 GLY A CA 1
ATOM 722 C C . GLY A 1 98 ? 8.941 4.819 -33.447 1.00 84.38 98 GLY A C 1
ATOM 723 O O . GLY A 1 98 ? 8.472 3.734 -33.110 1.00 84.38 98 GLY A O 1
ATOM 724 N N . GLN A 1 99 ? 8.625 5.412 -34.600 1.00 86.00 99 GLN A N 1
ATOM 725 C CA . GLN A 1 99 ? 7.761 4.826 -35.628 1.00 86.00 99 GLN A CA 1
ATOM 726 C C . GLN A 1 99 ? 8.618 4.280 -36.773 1.00 86.00 99 GLN A C 1
ATOM 728 O O . GLN A 1 99 ? 9.529 4.957 -37.249 1.00 86.00 99 GLN A O 1
ATOM 733 N N . ILE A 1 100 ? 8.308 3.067 -37.237 1.00 84.75 100 ILE A N 1
ATOM 734 C CA . ILE A 1 100 ? 8.985 2.426 -38.372 1.00 84.75 100 ILE A CA 1
ATOM 735 C C . ILE A 1 100 ? 7.949 2.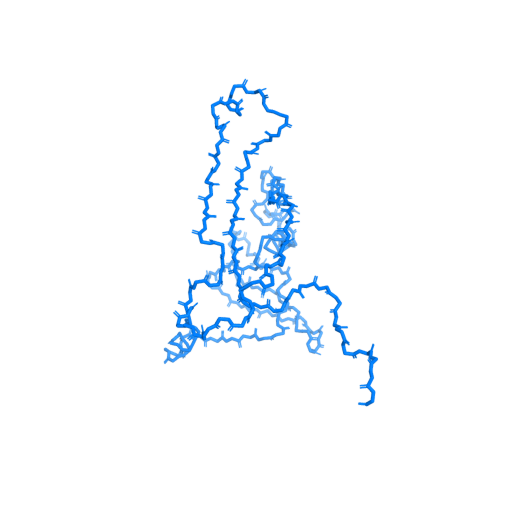201 -39.487 1.00 84.75 100 ILE A C 1
ATOM 737 O O . ILE A 1 100 ? 7.298 1.153 -39.494 1.00 84.75 100 ILE A O 1
ATOM 741 N N . PRO A 1 101 ? 7.799 3.135 -40.452 1.00 84.94 101 PRO A N 1
ATOM 742 C CA . PRO A 1 101 ? 6.752 3.062 -41.479 1.00 84.94 101 PRO A CA 1
ATOM 743 C C . PRO A 1 101 ? 6.760 1.778 -42.315 1.00 84.94 101 PRO A C 1
ATOM 745 O O . PRO A 1 101 ? 5.716 1.278 -42.727 1.00 84.94 101 PRO A O 1
ATOM 748 N N . ALA A 1 102 ? 7.941 1.186 -42.519 1.00 83.38 102 ALA A N 1
ATOM 749 C CA . ALA A 1 102 ? 8.091 -0.070 -43.252 1.00 83.38 102 ALA A CA 1
ATOM 750 C C . ALA A 1 102 ? 7.359 -1.268 -42.604 1.00 83.38 102 ALA A C 1
ATOM 752 O O . ALA A 1 102 ? 7.159 -2.280 -43.271 1.00 83.38 102 ALA A O 1
ATOM 753 N N . LEU A 1 103 ? 6.960 -1.172 -41.328 1.00 79.38 103 LEU A N 1
ATOM 754 C CA . LEU A 1 103 ? 6.307 -2.249 -40.574 1.00 79.38 103 LEU A CA 1
ATOM 755 C C . LEU A 1 103 ? 4.784 -2.070 -40.419 1.00 79.38 103 LEU A C 1
ATOM 757 O O . LEU A 1 103 ? 4.137 -2.916 -39.807 1.00 79.38 103 LEU A O 1
ATOM 761 N N . GLU A 1 104 ? 4.189 -1.008 -40.969 1.00 79.88 104 GLU A N 1
ATOM 762 C CA . GLU A 1 104 ? 2.777 -0.655 -40.727 1.00 79.88 104 GLU A CA 1
ATOM 763 C C . GLU A 1 104 ? 1.769 -1.544 -41.467 1.00 79.88 104 GLU A C 1
ATOM 765 O O . GLU A 1 104 ? 0.698 -1.833 -40.940 1.00 79.88 104 GLU A O 1
ATOM 770 N N . ASN A 1 105 ? 2.117 -2.016 -42.668 1.00 80.69 105 ASN A N 1
ATOM 771 C CA . ASN A 1 105 ? 1.208 -2.745 -43.567 1.00 80.69 105 ASN A CA 1
ATOM 772 C C . ASN A 1 105 ? 1.584 -4.223 -43.746 1.00 80.69 105 ASN A C 1
ATOM 774 O O . ASN A 1 105 ? 1.226 -4.854 -44.741 1.00 80.69 105 ASN A O 1
ATOM 778 N N . ILE A 1 106 ? 2.340 -4.783 -42.802 1.00 79.75 106 ILE A N 1
ATOM 779 C CA . ILE A 1 106 ? 2.693 -6.204 -42.837 1.00 79.75 106 ILE A CA 1
ATOM 780 C C . ILE A 1 106 ? 1.482 -7.056 -42.411 1.00 79.75 106 ILE A C 1
ATOM 782 O O . ILE A 1 106 ? 0.728 -6.635 -41.525 1.00 79.75 106 ILE A O 1
ATOM 786 N N . PRO A 1 107 ? 1.285 -8.259 -42.986 1.00 81.50 107 PRO A N 1
ATOM 787 C CA . PRO A 1 107 ? 0.169 -9.128 -42.627 1.00 81.50 107 PRO A CA 1
ATOM 788 C C . PRO A 1 107 ? 0.040 -9.328 -41.106 1.00 81.50 107 PRO A C 1
ATOM 790 O O . PRO A 1 107 ? 1.057 -9.417 -40.400 1.00 81.50 107 PRO A O 1
ATOM 793 N N . PRO A 1 108 ? -1.188 -9.361 -40.559 1.00 73.38 108 PRO A N 1
ATOM 794 C CA . PRO A 1 108 ? -1.392 -9.628 -39.144 1.00 73.38 108 PRO A CA 1
ATOM 795 C C . PRO A 1 108 ? -0.916 -11.047 -38.823 1.00 73.38 108 PRO A C 1
ATOM 797 O O . PRO A 1 108 ? -1.337 -12.017 -39.452 1.00 73.38 108 PRO A O 1
ATOM 800 N N . HIS A 1 109 ? -0.033 -11.156 -37.837 1.00 72.75 109 HIS A N 1
ATOM 801 C CA . HIS A 1 109 ? 0.352 -12.427 -37.237 1.00 72.75 109 HIS A CA 1
ATOM 802 C C . HIS A 1 109 ? -0.293 -12.542 -35.855 1.00 72.75 109 HIS A C 1
ATOM 804 O O . HIS A 1 109 ? -0.809 -11.562 -35.312 1.00 72.75 109 HIS A O 1
ATOM 810 N N . ASN A 1 110 ? -0.308 -13.750 -35.294 1.00 74.75 110 ASN A N 1
ATOM 811 C CA . ASN A 1 110 ? -0.754 -13.942 -33.922 1.00 74.75 110 ASN A CA 1
ATOM 812 C C . ASN A 1 110 ? 0.332 -13.430 -32.963 1.00 74.75 110 ASN A C 1
ATOM 814 O O . ASN A 1 110 ? 1.220 -14.180 -32.574 1.00 74.75 110 ASN A O 1
ATOM 818 N N . GLU A 1 111 ? 0.261 -12.142 -32.640 1.00 67.38 111 GLU A N 1
ATOM 819 C CA . GLU A 1 111 ? 1.194 -11.434 -31.753 1.00 67.38 111 GLU A CA 1
ATOM 820 C C . GLU A 1 111 ? 0.680 -11.395 -30.298 1.00 67.38 111 GLU A C 1
ATOM 822 O O . GLU A 1 111 ? 1.040 -10.494 -29.532 1.00 67.38 111 GLU A O 1
ATOM 827 N N . ASP A 1 112 ? -0.219 -12.313 -29.916 1.00 56.91 112 ASP A N 1
ATOM 828 C CA . ASP A 1 112 ? -0.742 -12.389 -28.550 1.00 56.91 112 ASP A CA 1
ATOM 829 C C . ASP A 1 112 ? 0.412 -12.662 -27.575 1.00 56.91 112 ASP A C 1
ATOM 831 O O . ASP A 1 112 ? 1.067 -13.704 -27.618 1.00 56.91 112 ASP A O 1
ATOM 835 N N . GLY A 1 113 ? 0.716 -11.665 -26.744 1.00 59.09 113 GLY A N 1
ATOM 836 C CA . GLY A 1 113 ? 1.879 -11.676 -25.861 1.00 59.09 113 GLY A CA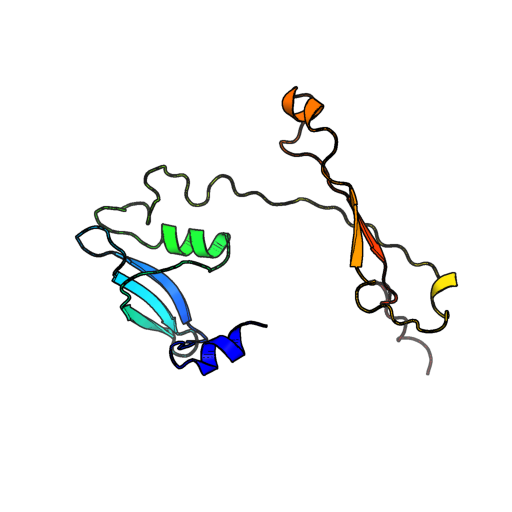 1
ATOM 837 C C . GLY A 1 113 ? 3.214 -11.275 -26.499 1.00 59.09 113 GLY A C 1
ATOM 838 O O . GLY A 1 113 ? 4.222 -11.468 -25.837 1.00 59.09 113 GLY A O 1
ATOM 839 N N . ALA A 1 114 ? 3.251 -10.722 -27.719 1.00 59.53 114 ALA A N 1
ATOM 840 C CA . ALA A 1 114 ? 4.464 -10.155 -28.339 1.00 59.53 114 ALA A CA 1
ATOM 841 C C . ALA A 1 114 ? 4.490 -8.609 -28.346 1.00 59.53 114 ALA A C 1
ATOM 843 O O . ALA A 1 114 ? 5.487 -7.987 -28.711 1.00 59.53 114 ALA A O 1
ATOM 844 N N . GLY A 1 115 ? 3.381 -7.972 -27.953 1.00 58.19 115 GLY A N 1
ATOM 845 C CA . GLY A 1 115 ? 3.266 -6.522 -27.810 1.00 58.19 115 GLY A CA 1
ATOM 846 C C . GLY A 1 115 ? 3.592 -6.065 -26.390 1.00 58.19 115 GLY A C 1
ATOM 847 O O . GLY A 1 115 ? 2.680 -5.930 -25.574 1.00 58.19 115 GLY A O 1
ATOM 848 N N . GLY A 1 116 ? 4.863 -5.808 -26.093 1.00 61.91 116 GLY A N 1
ATOM 849 C CA . GLY A 1 116 ? 5.297 -5.383 -24.761 1.00 61.91 116 GLY A CA 1
ATOM 850 C C . GLY A 1 116 ? 6.812 -5.282 -24.601 1.00 61.91 116 GLY A C 1
ATOM 851 O O . GLY A 1 116 ? 7.560 -5.427 -25.566 1.00 61.91 116 GLY A O 1
ATOM 852 N N . ASN A 1 117 ? 7.254 -5.031 -23.368 1.00 61.72 117 ASN A N 1
ATOM 853 C CA . ASN A 1 117 ? 8.662 -4.936 -22.973 1.00 61.72 117 ASN A CA 1
ATOM 854 C C . ASN A 1 117 ? 9.297 -6.336 -22.875 1.00 61.72 117 ASN A C 1
ATOM 856 O O . ASN A 1 117 ? 9.452 -6.889 -21.789 1.00 61.72 117 ASN A O 1
ATOM 860 N N . HIS A 1 118 ? 9.602 -6.951 -24.020 1.00 63.31 118 HIS A N 1
ATOM 861 C CA . HIS A 1 118 ? 10.096 -8.336 -24.092 1.00 63.31 118 HIS A CA 1
ATOM 862 C C . HIS A 1 118 ? 11.611 -8.469 -23.939 1.00 63.31 118 HIS A C 1
ATOM 864 O O . HIS A 1 118 ? 12.118 -9.582 -23.794 1.00 63.31 118 HIS A O 1
ATOM 870 N N . VAL A 1 119 ? 12.339 -7.353 -23.943 1.00 73.12 119 VAL A N 1
ATOM 871 C CA . VAL A 1 119 ? 13.767 -7.333 -23.639 1.00 73.12 119 VAL A CA 1
ATOM 872 C C . VAL A 1 119 ? 13.971 -6.535 -22.363 1.00 73.12 119 VAL A C 1
ATOM 874 O O . VAL A 1 119 ? 13.726 -5.331 -22.325 1.00 73.12 119 VAL A O 1
ATOM 877 N N . TYR A 1 120 ? 14.429 -7.230 -21.326 1.00 76.56 120 TYR A N 1
ATOM 878 C CA . TYR A 1 120 ? 14.794 -6.649 -20.043 1.00 76.56 120 TYR A CA 1
ATOM 879 C C . TYR A 1 120 ? 16.305 -6.761 -19.865 1.00 76.56 120 TYR A C 1
ATOM 881 O O . TYR A 1 120 ? 16.845 -7.863 -19.743 1.00 76.56 120 TYR A O 1
ATOM 889 N N . ALA A 1 121 ? 16.989 -5.621 -19.847 1.00 81.88 121 ALA A N 1
ATOM 890 C CA . ALA A 1 121 ? 18.355 -5.548 -19.354 1.00 81.88 121 ALA A CA 1
ATOM 891 C C . ALA A 1 121 ? 18.290 -5.302 -17.835 1.00 81.88 121 ALA A C 1
ATOM 893 O O . ALA A 1 121 ? 17.942 -4.188 -17.424 1.00 81.88 121 ALA A O 1
ATOM 894 N N . PRO A 1 122 ? 18.584 -6.316 -16.991 1.00 76.00 122 PRO A N 1
ATOM 895 C CA . PRO A 1 122 ? 18.583 -6.151 -15.543 1.00 76.00 122 PRO A CA 1
ATOM 896 C C . PRO A 1 122 ? 19.677 -5.180 -15.121 1.00 76.00 122 PRO A C 1
ATOM 898 O O . PRO A 1 122 ? 20.632 -4.964 -15.860 1.00 76.00 122 PRO A O 1
ATOM 901 N N . TRP A 1 123 ? 19.582 -4.678 -13.893 1.00 78.69 123 TRP A N 1
ATOM 902 C CA . TRP A 1 123 ? 20.585 -3.800 -13.299 1.00 78.69 123 TRP A CA 1
ATOM 903 C C . TRP A 1 123 ? 22.022 -4.260 -13.563 1.00 78.69 123 TRP A C 1
ATOM 905 O O . TRP A 1 123 ? 22.478 -5.275 -13.030 1.00 78.69 123 TRP A O 1
ATOM 915 N N . TRP A 1 124 ? 22.751 -3.469 -14.345 1.00 74.50 124 TRP A N 1
ATOM 916 C CA . TRP A 1 124 ? 24.198 -3.575 -14.478 1.00 74.50 124 TRP A CA 1
ATOM 917 C C . TRP A 1 124 ? 24.856 -2.468 -13.633 1.00 74.50 124 TRP A C 1
ATOM 919 O O . TRP A 1 124 ? 24.210 -1.482 -13.290 1.00 74.50 124 TRP A O 1
ATOM 929 N N . LEU A 1 125 ? 26.127 -2.641 -13.248 1.00 81.62 125 LEU A N 1
ATOM 930 C CA . LEU A 1 125 ? 26.902 -1.753 -12.348 1.00 81.62 125 LEU A CA 1
ATOM 931 C C . LEU A 1 125 ? 26.707 -1.926 -10.825 1.00 81.62 125 LEU A C 1
ATOM 933 O O . LEU A 1 125 ? 27.013 -1.025 -10.043 1.00 81.62 125 LEU A O 1
ATOM 937 N N . TYR A 1 126 ? 26.245 -3.092 -10.357 1.00 81.12 126 TYR A N 1
ATOM 938 C CA . TYR A 1 126 ? 26.112 -3.349 -8.911 1.00 81.12 126 TYR A CA 1
ATOM 939 C C . TYR A 1 126 ? 27.443 -3.225 -8.140 1.00 81.12 126 TYR A C 1
ATOM 941 O O . TYR A 1 126 ? 27.465 -2.756 -7.004 1.00 81.12 126 TYR A O 1
ATOM 949 N N . LYS A 1 127 ? 28.576 -3.603 -8.749 1.00 85.44 127 LYS A N 1
ATOM 950 C CA . LYS A 1 127 ? 29.897 -3.509 -8.099 1.00 85.44 127 LYS A CA 1
ATOM 951 C C . LYS A 1 127 ? 30.334 -2.055 -7.918 1.00 85.44 127 LYS A C 1
ATOM 953 O O . LYS A 1 127 ? 30.901 -1.703 -6.891 1.00 85.44 127 LYS A O 1
ATOM 958 N N . GLU A 1 128 ? 30.061 -1.216 -8.905 1.00 86.50 128 GLU A N 1
ATOM 959 C CA . GLU A 1 128 ? 30.350 0.212 -8.915 1.00 86.50 128 GLU A CA 1
ATOM 960 C C . GLU A 1 128 ? 29.445 0.957 -7.929 1.00 86.50 128 GLU A C 1
ATOM 962 O O . GLU A 1 128 ? 29.929 1.823 -7.202 1.00 86.50 128 GLU A O 1
ATOM 967 N N . GLN A 1 129 ? 28.171 0.562 -7.837 1.00 84.31 129 GLN A N 1
ATOM 968 C CA . GLN A 1 129 ? 27.237 1.043 -6.819 1.00 84.31 129 GLN A CA 1
ATOM 969 C C . GLN A 1 129 ? 27.724 0.691 -5.404 1.00 84.31 129 GLN A C 1
ATOM 971 O O . GLN A 1 129 ? 27.838 1.580 -4.562 1.00 84.31 129 GLN A O 1
ATOM 976 N N . LEU A 1 130 ? 28.075 -0.576 -5.146 1.00 83.62 130 LEU A N 1
ATOM 977 C CA . LEU A 1 130 ? 28.642 -1.014 -3.862 1.00 83.62 130 LEU A CA 1
ATOM 978 C C . LEU A 1 130 ? 29.939 -0.278 -3.504 1.00 83.62 130 LEU A C 1
ATOM 980 O O . LEU A 1 130 ? 30.185 0.007 -2.336 1.00 83.62 130 LEU A O 1
ATOM 984 N N . ALA A 1 131 ? 30.766 0.029 -4.503 1.00 89.62 131 ALA A N 1
ATOM 985 C CA . ALA A 1 131 ? 32.008 0.773 -4.329 1.00 89.62 131 ALA A CA 1
ATOM 986 C C . ALA A 1 131 ? 31.801 2.295 -4.177 1.00 89.62 131 ALA A C 1
ATOM 988 O O . ALA A 1 131 ? 32.789 3.025 -4.133 1.00 89.62 131 ALA A O 1
ATOM 989 N N . GLY A 1 132 ? 30.553 2.783 -4.135 1.00 87.81 132 GLY A N 1
ATOM 990 C CA . GLY A 1 132 ? 30.235 4.207 -3.986 1.00 87.81 132 GLY A CA 1
ATOM 991 C C . GLY A 1 132 ? 30.646 5.067 -5.185 1.00 87.81 132 GLY A C 1
ATOM 992 O O . GLY A 1 132 ? 30.874 6.262 -5.029 1.00 87.81 132 GLY A O 1
ATOM 993 N N . LYS A 1 133 ? 30.789 4.466 -6.374 1.00 89.00 133 LYS A N 1
ATOM 994 C CA . LYS A 1 133 ? 31.243 5.152 -7.598 1.00 89.00 133 LYS A CA 1
ATOM 995 C C . LYS A 1 133 ? 30.109 5.775 -8.413 1.00 89.00 133 LYS A C 1
ATOM 997 O O . LYS A 1 133 ? 30.387 6.442 -9.404 1.00 89.00 133 LYS A O 1
ATOM 1002 N N . LEU A 1 134 ? 28.858 5.520 -8.035 1.00 84.88 134 LEU A N 1
ATOM 1003 C CA . LEU A 1 134 ? 27.666 6.073 -8.675 1.00 84.88 134 LEU A CA 1
ATOM 1004 C C . LEU A 1 134 ? 27.052 7.133 -7.755 1.00 84.88 134 LEU A C 1
ATOM 1006 O O . LEU A 1 134 ? 27.062 6.982 -6.535 1.00 84.88 134 LEU A O 1
ATOM 1010 N N . ASP A 1 135 ? 26.502 8.187 -8.342 1.00 84.38 135 ASP A N 1
ATOM 1011 C CA . ASP A 1 135 ? 25.817 9.292 -7.662 1.00 84.38 135 ASP A CA 1
ATOM 1012 C C . ASP A 1 135 ? 24.360 8.964 -7.286 1.00 84.38 135 ASP A C 1
ATOM 1014 O O . ASP A 1 135 ? 23.678 9.759 -6.639 1.00 84.38 135 ASP A O 1
ATOM 1018 N N . PHE A 1 136 ? 23.888 7.768 -7.639 1.00 78.44 136 PHE A N 1
ATOM 1019 C CA . PHE A 1 136 ? 22.542 7.282 -7.357 1.00 78.44 136 PHE A CA 1
ATOM 1020 C C . PHE A 1 136 ? 22.547 5.950 -6.596 1.00 78.44 136 PHE A C 1
ATOM 1022 O O . PHE A 1 136 ? 23.431 5.102 -6.727 1.00 78.44 136 PHE A O 1
ATOM 1029 N N . ALA A 1 137 ? 21.497 5.748 -5.797 1.00 70.69 137 ALA A N 1
ATOM 1030 C CA . ALA A 1 137 ? 21.405 4.632 -4.862 1.00 70.69 137 ALA A CA 1
ATOM 1031 C C . ALA A 1 137 ? 21.073 3.279 -5.510 1.00 70.69 137 ALA A C 1
ATOM 1033 O O . ALA A 1 137 ? 21.211 2.266 -4.833 1.00 70.69 137 ALA A O 1
ATOM 1034 N N . ARG A 1 138 ? 20.606 3.220 -6.767 1.00 68.69 138 ARG A N 1
ATOM 1035 C CA . ARG A 1 138 ? 20.263 1.972 -7.485 1.00 68.69 138 ARG A CA 1
ATOM 1036 C C . ARG A 1 138 ? 20.538 2.098 -8.984 1.00 68.69 138 ARG A C 1
ATOM 1038 O O . ARG A 1 138 ? 20.304 3.158 -9.541 1.00 68.69 138 ARG A O 1
ATOM 1045 N N . GLY A 1 139 ? 21.017 1.019 -9.608 1.00 73.44 139 GLY A N 1
ATOM 1046 C CA . GLY A 1 139 ? 21.332 0.963 -11.042 1.00 73.44 139 GLY A CA 1
ATOM 1047 C C . GLY A 1 139 ? 20.132 1.167 -11.973 1.00 73.44 139 GLY A C 1
ATOM 1048 O O . GLY A 1 139 ? 18.982 1.202 -11.540 1.00 73.44 139 GLY A O 1
ATOM 1049 N N . TYR A 1 140 ? 20.420 1.255 -13.269 1.00 77.69 140 TYR A N 1
ATOM 1050 C CA . TYR A 1 140 ? 19.422 1.389 -14.331 1.00 77.69 140 TYR A CA 1
ATOM 1051 C C . TYR A 1 140 ? 18.941 0.021 -14.808 1.00 77.69 140 TYR A C 1
ATOM 1053 O O . TYR A 1 140 ? 19.727 -0.923 -14.853 1.00 77.69 140 TYR A O 1
ATOM 1061 N N . HIS A 1 141 ? 17.671 -0.085 -15.195 1.00 80.44 141 HIS A N 1
ATOM 1062 C CA . HIS A 1 141 ? 17.215 -1.151 -16.086 1.00 80.44 141 HIS A CA 1
ATOM 1063 C C . HIS A 1 141 ? 16.743 -0.528 -17.396 1.00 80.44 141 HIS A C 1
ATOM 1065 O O . HIS A 1 141 ? 16.327 0.631 -17.422 1.00 80.44 141 HIS A O 1
ATOM 1071 N N . ILE A 1 142 ? 16.818 -1.300 -18.476 1.00 84.12 142 ILE A N 1
ATOM 1072 C CA . ILE A 1 142 ? 16.240 -0.915 -19.762 1.00 84.12 142 ILE A CA 1
ATOM 1073 C C . ILE A 1 142 ? 15.201 -1.956 -20.122 1.00 84.12 142 ILE A C 1
ATOM 1075 O O . ILE A 1 142 ? 15.480 -3.157 -20.141 1.00 84.12 142 ILE A O 1
ATOM 1079 N N . GLU A 1 143 ? 14.018 -1.455 -20.429 1.00 83.50 143 GLU A N 1
ATOM 1080 C CA . GLU A 1 143 ? 12.932 -2.213 -21.010 1.00 83.50 143 GLU A CA 1
ATOM 1081 C C . GLU A 1 143 ? 12.782 -1.767 -22.459 1.00 83.50 143 GLU A C 1
ATOM 1083 O O . GLU A 1 143 ? 12.623 -0.579 -22.733 1.00 83.50 143 GLU A O 1
ATOM 1088 N N . LEU A 1 144 ? 12.882 -2.714 -23.393 1.00 80.19 144 LEU A N 1
ATOM 1089 C CA . LEU A 1 144 ? 12.584 -2.454 -24.796 1.00 80.19 144 LEU A CA 1
ATOM 1090 C C . LEU A 1 144 ? 11.342 -3.228 -25.188 1.00 80.19 144 LEU A C 1
ATOM 1092 O O . LEU A 1 144 ? 11.250 -4.444 -24.976 1.00 80.19 144 LEU A O 1
ATOM 1096 N N . GLY A 1 145 ? 10.415 -2.509 -25.802 1.00 77.75 145 GLY A N 1
ATOM 1097 C CA . GLY A 1 145 ? 9.186 -3.064 -26.315 1.00 77.75 145 GLY A CA 1
ATOM 1098 C C . GLY A 1 145 ? 8.792 -2.443 -27.638 1.00 77.75 145 GLY A C 1
ATOM 1099 O O . GLY A 1 145 ? 9.242 -1.365 -28.017 1.00 77.75 145 GLY A O 1
ATOM 1100 N N . GLY A 1 146 ? 7.946 -3.167 -28.354 1.00 77.12 146 GLY A N 1
ATOM 1101 C CA . GLY A 1 146 ? 7.372 -2.729 -29.612 1.00 77.12 146 GLY A CA 1
ATOM 1102 C C . GLY A 1 146 ? 5.949 -3.245 -29.724 1.00 77.12 146 GLY A C 1
ATOM 1103 O O . GLY A 1 146 ? 5.588 -4.271 -29.149 1.00 77.12 146 GLY A O 1
ATOM 1104 N N . THR A 1 147 ? 5.110 -2.517 -30.444 1.00 72.62 147 THR A N 1
ATOM 1105 C CA . THR A 1 147 ? 3.740 -2.937 -30.729 1.00 72.62 147 THR A CA 1
ATOM 1106 C C . THR A 1 147 ? 3.291 -2.350 -32.061 1.00 72.62 147 THR A C 1
ATOM 1108 O O . THR A 1 147 ? 3.833 -1.345 -32.510 1.00 72.62 147 THR A O 1
ATOM 1111 N N . ARG A 1 148 ? 2.271 -2.947 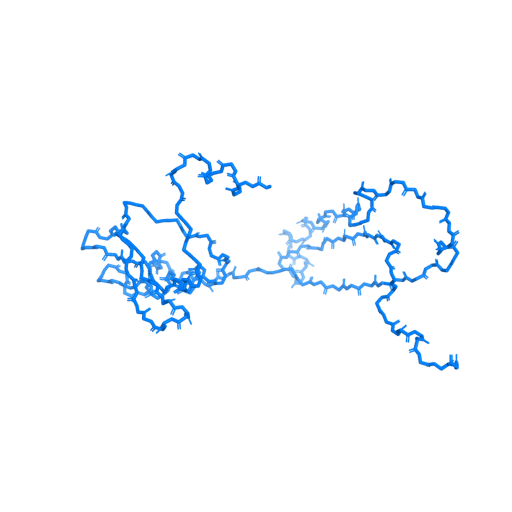-32.687 1.00 73.12 148 ARG A N 1
ATOM 1112 C CA . ARG A 1 148 ? 1.622 -2.403 -33.894 1.00 73.12 148 ARG A CA 1
ATOM 1113 C C . ARG A 1 148 ? 0.528 -1.375 -33.567 1.00 73.12 148 ARG A C 1
ATOM 1115 O O . ARG A 1 148 ? -0.373 -1.150 -34.370 1.00 73.12 148 ARG A O 1
ATOM 1122 N N . ARG A 1 149 ? 0.535 -0.802 -32.358 1.00 68.88 149 ARG A N 1
ATOM 1123 C CA . ARG A 1 149 ? -0.412 0.260 -31.985 1.00 68.88 149 ARG A CA 1
ATOM 1124 C C . ARG A 1 149 ? -0.056 1.547 -32.722 1.00 68.88 149 ARG A C 1
ATOM 1126 O O . ARG A 1 149 ? 1.108 1.786 -33.025 1.00 68.88 149 ARG A O 1
ATOM 1133 N N . MET A 1 150 ? -1.071 2.373 -32.974 1.00 67.62 150 MET A N 1
ATOM 1134 C CA . MET A 1 150 ? -0.857 3.707 -33.530 1.00 67.62 150 MET A CA 1
ATOM 1135 C C . MET A 1 150 ? 0.143 4.491 -32.661 1.00 67.62 150 MET A C 1
ATOM 1137 O O . MET A 1 150 ? 0.004 4.460 -31.431 1.00 67.62 150 MET A O 1
ATOM 1141 N N . PRO A 1 151 ? 1.115 5.191 -33.275 1.00 65.81 151 PRO A N 1
ATOM 1142 C CA . PRO A 1 151 ? 2.044 6.058 -32.561 1.00 65.81 151 PRO A CA 1
ATOM 1143 C C . PRO A 1 151 ? 1.304 7.059 -31.674 1.00 65.81 151 PRO A C 1
ATOM 1145 O O . PRO A 1 151 ? 0.253 7.593 -32.046 1.00 65.81 151 PRO A O 1
ATOM 1148 N N . ARG A 1 152 ? 1.855 7.352 -30.495 1.00 64.88 152 ARG A N 1
ATOM 1149 C CA . ARG A 1 152 ? 1.297 8.373 -29.609 1.00 64.88 152 ARG A CA 1
ATOM 1150 C C . ARG A 1 152 ? 1.771 9.752 -30.058 1.00 64.88 152 ARG A C 1
ATOM 1152 O O . ARG A 1 152 ? 2.807 10.243 -29.637 1.00 64.88 152 ARG A O 1
ATOM 1159 N N . GLY A 1 153 ? 0.983 10.391 -30.919 1.00 59.81 153 GLY A N 1
ATOM 1160 C CA . GLY A 1 153 ? 1.224 11.768 -31.350 1.00 59.81 153 GLY A CA 1
ATOM 1161 C C . GLY A 1 153 ? 0.664 12.054 -32.739 1.00 59.81 153 GLY A C 1
ATOM 1162 O O . GLY A 1 153 ? 1.114 11.476 -33.717 1.00 59.81 153 GLY A O 1
ATOM 1163 N N . ARG A 1 154 ? -0.284 13.000 -32.796 1.00 42.81 154 ARG A N 1
ATOM 1164 C CA . ARG A 1 154 ? -0.987 13.522 -33.984 1.00 42.81 154 ARG A CA 1
ATOM 1165 C C . ARG A 1 154 ? -1.889 12.507 -34.700 1.00 42.81 154 ARG A C 1
ATOM 1167 O O . ARG A 1 154 ? -1.475 11.765 -35.578 1.00 42.81 154 ARG A O 1
ATOM 1174 N N . ASN A 1 155 ? -3.179 12.580 -34.370 1.00 42.97 155 ASN A N 1
ATOM 1175 C CA . ASN A 1 155 ? -4.245 12.051 -35.213 1.00 42.97 155 ASN A CA 1
ATOM 1176 C C . ASN A 1 155 ? -4.246 12.871 -36.526 1.00 42.97 155 ASN A C 1
ATOM 1178 O O . ASN A 1 155 ? -4.442 14.085 -36.443 1.00 42.97 155 ASN A O 1
ATOM 1182 N N . PRO A 1 156 ? -4.028 12.290 -37.720 1.00 43.81 156 PRO A N 1
ATOM 1183 C CA . PRO A 1 156 ? -4.093 13.038 -38.979 1.00 43.81 156 PRO A CA 1
ATOM 1184 C C . PRO A 1 156 ? -5.533 13.345 -39.409 1.00 43.81 156 PRO A C 1
ATOM 1186 O O . PRO A 1 156 ? -5.749 13.904 -40.477 1.00 43.81 156 PRO A O 1
ATOM 1189 N N . VAL A 1 157 ? -6.536 12.971 -38.609 1.00 48.62 157 VAL A N 1
ATOM 1190 C CA . VAL A 1 157 ? -7.952 13.079 -38.976 1.00 48.62 157 VAL A CA 1
ATOM 1191 C C . VAL A 1 157 ? -8.493 14.482 -38.688 1.00 48.62 157 VAL A C 1
ATOM 1193 O O . VAL A 1 157 ? -9.446 14.654 -37.943 1.00 48.62 157 VAL A O 1
ATOM 1196 N N . HIS A 1 158 ? -7.840 15.488 -39.255 1.00 45.97 158 HIS A N 1
ATOM 1197 C CA . HIS A 1 158 ? -8.408 16.792 -39.573 1.00 45.97 158 HIS A CA 1
ATOM 1198 C C . HIS A 1 158 ? -7.592 17.334 -40.742 1.00 45.97 158 HIS A C 1
ATOM 1200 O O . HIS A 1 158 ? -6.506 17.864 -40.532 1.00 45.97 158 HIS A O 1
ATOM 1206 N N . ASP A 1 159 ? -8.070 17.042 -41.953 1.00 39.59 159 ASP A N 1
ATOM 1207 C CA . ASP A 1 159 ? -8.029 17.892 -43.151 1.00 39.59 159 ASP A CA 1
ATOM 1208 C C . ASP A 1 159 ? -8.100 17.006 -44.400 1.00 39.59 159 ASP A C 1
ATOM 1210 O O . ASP A 1 159 ? -7.070 16.621 -44.949 1.00 39.59 159 ASP A O 1
ATOM 1214 N N . GLN A 1 160 ? -9.328 16.676 -44.824 1.00 30.59 160 GLN A N 1
ATOM 1215 C CA . GLN A 1 160 ? -9.820 16.722 -46.215 1.00 30.59 160 GLN A CA 1
ATOM 1216 C C . GLN A 1 160 ? -11.104 15.880 -46.369 1.00 30.59 160 GLN A C 1
ATOM 1218 O O . GLN A 1 160 ? -11.039 14.656 -46.387 1.00 30.59 160 GLN A O 1
ATOM 1223 N N . PHE A 1 161 ? -12.218 16.614 -46.524 1.00 42.81 161 PHE A N 1
ATOM 1224 C CA . PHE A 1 161 ? -13.581 16.239 -46.953 1.00 42.81 161 PHE A CA 1
ATOM 1225 C C . PHE A 1 161 ? -14.394 15.267 -46.087 1.00 42.81 161 PHE A C 1
ATOM 1227 O O . PHE A 1 161 ? -14.097 14.056 -46.055 1.00 42.81 161 PHE A O 1
#

Sequence (161 aa):
MQLPPAHATGNLDIVVNAHAREVIIGPDGRATGVLYIDKTTRKEERVKAKAVVLAASSGETVRIMLNSKSGRFPNGLANSSGLVGKYIMDTVGVELEGQIPALENIPPHNEDGAGGNHVYAPWWLYKEQLAGKLDFARGYHIELGGTRRMPRGRNPVHDQF

Secondary structure (DSSP, 8-state):
--HHHHHHTT------SEEEEEEEE-TTS-EEEEEEEETTT--EEEEE-SS----S-HHHHHHHHHH---SS-TT-TT-TTS-TT-S-------------GGGTTSPP---TTTSEEEEEE----HHHHHTT-SSSSS---EEEEE-SSPPSS----SS--

Foldseek 3Di:
DCVVVVVVVVPDDDDPQWAWQEFEADPVRDGQWTWTQRNVVRDIDTDGDPDDDDPPDQVSSLRHQQRHDDPVRNRGHPCPVVCRVHPDDDDDDDDDDDDDVVPQPDDDDPCPVQAFQPDKDPFDPPVCLVVVNDPDNGGDMDGDGDDSDDDPDDDVPPDDD

Radius of gyration: 24.55 Å; chains: 1; bounding box: 56×38×72 Å